Protein AF-A0A0C1MSG8-F1 (afdb_monomer_lite)

Structure (mmCIF, N/CA/C/O backbone):
data_AF-A0A0C1MSG8-F1
#
_entry.id   AF-A0A0C1MSG8-F1
#
loop_
_atom_site.group_PDB
_atom_site.id
_atom_site.type_symbol
_atom_site.label_atom_id
_atom_site.label_alt_id
_atom_site.label_comp_id
_atom_site.label_asym_id
_atom_site.label_entity_id
_atom_site.label_seq_id
_atom_site.pdbx_PDB_ins_code
_atom_site.Cartn_x
_atom_site.Cartn_y
_atom_site.Cartn_z
_atom_site.occupancy
_atom_site.B_iso_or_equiv
_atom_site.auth_seq_id
_atom_site.auth_comp_id
_atom_site.auth_asym_id
_atom_site.auth_atom_id
_atom_site.pdbx_PDB_model_num
ATOM 1 N N . MET A 1 1 ? 8.989 -12.302 -12.954 1.00 56.44 1 MET A N 1
ATOM 2 C CA . MET A 1 1 ? 9.583 -10.955 -13.058 1.00 56.44 1 MET A CA 1
ATOM 3 C C . MET A 1 1 ? 9.635 -10.649 -14.539 1.00 56.44 1 MET A C 1
ATOM 5 O O . MET A 1 1 ? 10.290 -11.391 -15.256 1.00 56.44 1 MET A O 1
ATOM 9 N N . GLU A 1 2 ? 8.825 -9.703 -15.002 1.00 68.44 2 GLU A N 1
ATOM 10 C CA . GLU A 1 2 ? 8.738 -9.360 -16.426 1.00 68.44 2 GLU A CA 1
ATOM 11 C C . GLU A 1 2 ? 9.909 -8.439 -16.793 1.00 68.44 2 GLU A C 1
ATOM 13 O O . GLU A 1 2 ? 10.135 -7.432 -16.111 1.00 68.44 2 GLU A O 1
ATOM 18 N N . ASP A 1 3 ? 10.670 -8.816 -17.821 1.00 66.56 3 ASP A N 1
ATOM 19 C CA . ASP A 1 3 ? 11.781 -8.024 -18.348 1.00 66.56 3 ASP A CA 1
ATOM 20 C C . ASP A 1 3 ? 11.254 -7.027 -19.381 1.00 66.56 3 ASP A C 1
ATOM 22 O O . ASP A 1 3 ? 10.904 -7.388 -20.502 1.00 66.56 3 ASP A O 1
ATOM 26 N N . LEU A 1 4 ? 11.219 -5.755 -18.991 1.00 69.62 4 LEU A N 1
ATOM 27 C CA . LEU A 1 4 ? 10.738 -4.666 -19.842 1.00 69.62 4 LEU A CA 1
ATOM 28 C C . LEU A 1 4 ? 11.751 -4.245 -20.905 1.00 69.62 4 LEU A C 1
ATOM 30 O O . LEU A 1 4 ? 11.437 -3.433 -21.772 1.00 69.62 4 LEU A O 1
ATOM 34 N N . THR A 1 5 ? 12.973 -4.770 -20.835 1.00 70.94 5 THR A N 1
ATOM 35 C CA . THR A 1 5 ? 14.042 -4.428 -21.767 1.00 70.94 5 THR A CA 1
ATOM 36 C C . THR A 1 5 ? 14.120 -5.390 -22.944 1.00 70.94 5 THR A C 1
ATOM 38 O O . THR A 1 5 ? 15.002 -5.206 -23.778 1.00 70.94 5 THR A O 1
ATOM 41 N N . ALA A 1 6 ? 13.245 -6.403 -23.035 1.00 72.88 6 ALA A N 1
ATOM 42 C CA . ALA A 1 6 ? 13.287 -7.489 -24.024 1.00 72.88 6 ALA 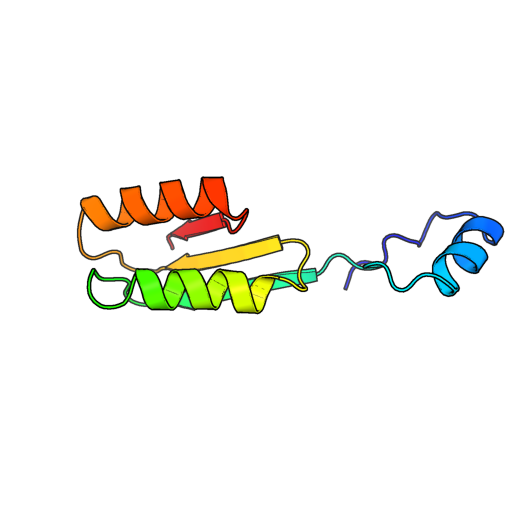A CA 1
ATOM 43 C C . ALA A 1 6 ? 13.374 -7.007 -25.490 1.00 72.88 6 ALA A C 1
ATOM 45 O O . ALA A 1 6 ? 14.162 -7.559 -26.261 1.00 72.88 6 ALA A O 1
ATOM 46 N N . ASP A 1 7 ? 12.688 -5.913 -25.818 1.00 81.69 7 ASP A N 1
ATOM 47 C CA . ASP A 1 7 ? 12.606 -5.369 -27.183 1.00 81.69 7 ASP A CA 1
ATOM 48 C C . ASP A 1 7 ? 13.538 -4.171 -27.432 1.00 81.69 7 ASP A C 1
ATOM 50 O O . ASP A 1 7 ? 13.466 -3.509 -28.466 1.00 81.69 7 ASP A O 1
ATOM 54 N N . TRP A 1 8 ? 14.404 -3.836 -26.472 1.00 80.94 8 TRP A N 1
ATOM 55 C CA . TRP A 1 8 ? 15.227 -2.630 -26.561 1.00 80.94 8 TRP A CA 1
ATOM 56 C C . TRP A 1 8 ? 16.486 -2.846 -27.398 1.00 80.94 8 TRP A C 1
ATOM 58 O O . TRP A 1 8 ? 17.164 -3.871 -27.288 1.00 80.94 8 TRP A O 1
ATOM 68 N N . ASP A 1 9 ? 16.854 -1.812 -28.158 1.00 82.94 9 ASP A N 1
ATOM 69 C CA . ASP A 1 9 ? 18.119 -1.763 -28.887 1.00 82.94 9 ASP A CA 1
ATOM 70 C C . ASP A 1 9 ? 19.319 -1.934 -27.937 1.00 82.94 9 ASP A C 1
ATOM 72 O O . ASP A 1 9 ? 19.357 -1.410 -26.814 1.00 82.94 9 ASP A O 1
ATOM 76 N N . GLN A 1 10 ? 20.332 -2.665 -28.402 1.00 79.56 10 GLN A N 1
ATOM 77 C CA . GLN A 1 10 ? 21.513 -3.026 -27.622 1.00 79.56 10 GLN A CA 1
ATOM 78 C C . GLN A 1 10 ? 22.254 -1.798 -27.058 1.00 79.56 10 GLN A C 1
ATOM 80 O O . GLN A 1 10 ? 22.808 -1.864 -25.957 1.00 79.56 10 GLN A O 1
ATOM 85 N N . LYS A 1 11 ? 22.244 -0.658 -27.764 1.00 78.06 11 LYS A N 1
ATOM 86 C CA . LYS A 1 11 ? 22.870 0.590 -27.292 1.00 78.06 11 LYS A CA 1
ATOM 87 C C . LYS A 1 11 ? 22.111 1.197 -26.113 1.00 78.06 11 LYS A C 1
ATOM 89 O O . LYS A 1 11 ? 22.732 1.621 -25.139 1.00 78.06 11 LYS A O 1
ATOM 94 N N . VAL A 1 12 ? 20.779 1.165 -26.156 1.00 76.94 12 VAL A N 1
ATOM 95 C CA . VAL A 1 12 ? 19.909 1.662 -25.078 1.00 76.94 12 VAL A CA 1
ATOM 96 C C . VAL A 1 12 ? 20.040 0.776 -23.838 1.00 76.94 12 VAL A C 1
ATOM 98 O O . VAL A 1 12 ? 20.207 1.286 -22.729 1.00 76.94 12 VAL A O 1
ATOM 101 N N . ARG A 1 13 ? 20.085 -0.552 -24.020 1.00 73.62 13 ARG A N 1
ATOM 102 C CA . ARG A 1 13 ? 20.360 -1.509 -22.934 1.00 73.62 13 ARG A CA 1
ATOM 103 C C . ARG A 1 13 ? 21.704 -1.254 -22.255 1.00 73.62 13 ARG A C 1
ATOM 105 O O . ARG A 1 13 ? 21.785 -1.329 -21.031 1.00 73.62 13 ARG A O 1
ATOM 112 N N . ASN A 1 14 ? 22.747 -0.935 -23.020 1.00 74.19 14 ASN A N 1
ATOM 113 C CA . ASN A 1 14 ? 24.073 -0.644 -22.473 1.00 74.19 14 ASN A CA 1
ATOM 114 C C . ASN A 1 14 ? 24.119 0.683 -21.697 1.00 74.19 14 ASN A C 1
ATOM 116 O O . ASN A 1 14 ? 24.728 0.725 -20.629 1.00 74.19 14 ASN A O 1
ATOM 120 N N . CYS A 1 15 ? 23.423 1.728 -22.158 1.00 73.12 15 CYS A N 1
ATOM 121 C CA . CYS A 1 15 ? 23.267 2.974 -21.396 1.00 73.12 15 CYS A CA 1
ATOM 122 C C . CYS A 1 15 ? 22.481 2.757 -20.094 1.00 73.12 15 CYS A C 1
ATOM 124 O O . CYS A 1 15 ? 22.922 3.170 -19.026 1.00 73.12 15 CYS A O 1
ATOM 126 N N . VAL A 1 16 ? 21.353 2.047 -20.149 1.00 70.00 16 VAL A N 1
ATOM 127 C CA . VAL A 1 16 ? 20.514 1.784 -18.969 1.00 70.00 16 VAL A CA 1
ATOM 128 C C . VAL A 1 16 ? 21.149 0.754 -18.027 1.00 70.00 16 VAL A C 1
ATOM 130 O O . VAL A 1 16 ? 20.858 0.735 -16.837 1.00 70.00 16 VAL A O 1
ATOM 133 N N . ARG A 1 17 ? 22.097 -0.078 -18.478 1.00 64.69 17 ARG A N 1
ATOM 134 C CA . ARG A 1 17 ? 22.939 -0.892 -17.578 1.00 64.69 17 ARG A CA 1
ATOM 135 C C . ARG A 1 17 ? 23.741 -0.054 -16.581 1.00 64.69 17 ARG A C 1
ATOM 137 O O . ARG A 1 17 ? 23.924 -0.525 -15.466 1.00 64.69 17 ARG A O 1
ATOM 144 N N . GLN A 1 18 ? 24.134 1.163 -16.950 1.00 65.25 18 GLN A N 1
ATOM 145 C CA . GLN A 1 18 ? 24.870 2.099 -16.092 1.00 65.25 18 GLN A CA 1
ATOM 146 C C . GLN A 1 18 ? 23.950 2.911 -15.154 1.00 65.25 18 GLN A C 1
ATOM 148 O O . GLN A 1 18 ? 24.443 3.562 -14.239 1.00 65.25 18 GLN A O 1
ATOM 153 N N . TYR A 1 19 ? 22.626 2.865 -15.354 1.00 58.75 19 TYR A N 1
ATOM 154 C CA . TYR A 1 19 ? 21.632 3.597 -14.564 1.00 58.75 19 TYR A CA 1
ATOM 155 C C . TYR A 1 19 ? 20.756 2.606 -13.773 1.00 58.75 19 TYR A C 1
ATOM 157 O O . TYR A 1 19 ? 20.125 1.715 -14.346 1.00 58.75 19 TYR A O 1
ATOM 165 N N . SER A 1 20 ? 20.731 2.715 -12.444 1.00 57.50 20 SER A N 1
ATOM 166 C CA . SER A 1 20 ? 20.044 1.772 -11.536 1.00 57.50 20 SER A CA 1
ATOM 167 C C . SER A 1 20 ? 18.519 1.939 -11.491 1.00 57.50 20 SER A C 1
ATOM 169 O O . SER A 1 20 ? 17.913 1.774 -10.433 1.00 57.50 20 SER A O 1
ATOM 171 N N . ASP A 1 21 ? 17.883 2.283 -12.610 1.00 58.81 21 ASP A N 1
ATOM 172 C CA . ASP A 1 21 ? 16.428 2.419 -12.641 1.00 58.81 21 ASP A CA 1
ATOM 173 C C . ASP A 1 21 ? 15.719 1.057 -12.649 1.00 58.81 21 ASP A C 1
ATOM 175 O O . ASP A 1 21 ? 16.313 0.024 -12.981 1.00 58.81 21 ASP A O 1
ATOM 179 N N . LYS A 1 22 ? 14.438 1.032 -12.265 1.00 59.69 22 LYS A N 1
ATOM 180 C CA . LYS A 1 22 ? 13.654 -0.205 -12.093 1.00 59.69 22 LYS A CA 1
ATOM 181 C C . LYS A 1 22 ? 13.392 -0.898 -13.447 1.00 59.69 22 LYS A C 1
ATOM 183 O O . LYS A 1 22 ? 12.414 -0.615 -14.125 1.00 59.69 22 LYS A O 1
ATOM 188 N N . LYS A 1 23 ? 14.236 -1.866 -13.827 1.00 63.72 23 LYS A N 1
ATOM 189 C CA . LYS A 1 23 ? 14.179 -2.603 -15.121 1.00 63.72 23 LYS A CA 1
ATOM 190 C C . LYS A 1 23 ? 13.084 -3.668 -15.230 1.00 63.72 23 LYS A C 1
ATOM 192 O O . LYS A 1 23 ? 12.994 -4.360 -16.237 1.00 63.72 23 LYS A O 1
ATOM 197 N N . THR A 1 24 ? 12.290 -3.855 -14.182 1.00 65.00 24 THR A N 1
ATOM 198 C CA . THR A 1 24 ? 11.355 -4.980 -14.083 1.00 65.00 24 THR A CA 1
ATOM 199 C C . THR A 1 24 ? 10.058 -4.545 -13.434 1.00 65.00 24 THR A C 1
ATOM 201 O O . THR A 1 24 ? 10.061 -3.758 -12.484 1.00 65.00 24 THR A O 1
ATOM 204 N N . ASN A 1 25 ? 8.946 -5.072 -13.945 1.00 70.31 25 ASN A N 1
ATOM 205 C CA . ASN A 1 25 ? 7.646 -4.887 -13.322 1.00 70.31 25 ASN A CA 1
ATOM 206 C C . ASN A 1 25 ? 7.542 -5.733 -12.055 1.00 70.31 25 ASN A C 1
ATOM 208 O O . ASN A 1 25 ? 7.390 -6.955 -12.108 1.00 70.31 25 ASN A O 1
ATOM 212 N N . CYS A 1 26 ? 7.623 -5.057 -10.910 1.00 74.69 26 CYS A N 1
ATOM 213 C CA . CYS A 1 26 ? 7.495 -5.664 -9.592 1.00 74.69 26 CYS A CA 1
ATOM 214 C C . CYS A 1 26 ? 6.232 -5.158 -8.893 1.00 74.69 26 CYS A C 1
ATOM 216 O O . CYS A 1 26 ? 6.014 -3.950 -8.770 1.00 74.69 26 CYS A O 1
ATOM 218 N N . GLY A 1 27 ? 5.409 -6.094 -8.425 1.00 81.44 27 GLY A N 1
ATOM 219 C CA . GLY A 1 27 ? 4.246 -5.819 -7.590 1.00 81.44 27 GLY A CA 1
ATOM 220 C C . GLY A 1 27 ? 4.524 -6.141 -6.123 1.00 81.44 27 GLY A C 1
ATOM 221 O O . GLY A 1 27 ? 5.257 -7.077 -5.813 1.00 81.44 27 GLY A O 1
ATOM 222 N N . TYR A 1 28 ? 3.904 -5.386 -5.223 1.00 88.56 28 TYR A N 1
ATOM 223 C CA . TYR A 1 28 ? 3.858 -5.657 -3.792 1.00 88.56 28 TYR A CA 1
ATOM 224 C C . TYR A 1 28 ? 2.403 -5.803 -3.348 1.00 88.56 28 TYR A C 1
ATOM 226 O O . TYR A 1 28 ? 1.578 -4.936 -3.636 1.00 88.56 28 TYR A O 1
ATOM 234 N N . LEU A 1 29 ? 2.093 -6.877 -2.619 1.00 89.25 29 LEU A N 1
ATOM 235 C CA . LEU A 1 29 ? 0.773 -7.109 -2.034 1.00 89.25 29 LEU A CA 1
ATOM 236 C C . LEU A 1 29 ? 0.889 -7.238 -0.514 1.00 89.25 29 LEU A C 1
ATOM 238 O O . LEU A 1 29 ? 1.673 -8.035 0.004 1.00 89.25 29 LEU A O 1
ATOM 242 N N . LYS A 1 30 ? 0.082 -6.461 0.207 1.00 90.12 30 LYS A N 1
ATOM 243 C CA . LYS A 1 30 ? -0.067 -6.530 1.662 1.00 90.12 30 LYS A CA 1
ATOM 244 C C . LYS A 1 30 ? -1.435 -7.112 1.989 1.00 90.12 30 LYS A C 1
ATOM 246 O O . LYS A 1 30 ? -2.435 -6.445 1.766 1.00 90.12 30 LYS A O 1
ATOM 251 N N . PHE A 1 31 ? -1.475 -8.308 2.566 1.00 92.25 31 PHE A N 1
ATOM 252 C CA . PHE A 1 31 ? -2.726 -8.947 2.976 1.00 92.25 31 PHE A CA 1
ATOM 253 C C . PHE A 1 31 ? -3.055 -8.647 4.441 1.00 92.25 31 PHE A C 1
ATOM 255 O O . PHE A 1 31 ? -2.187 -8.735 5.321 1.00 92.25 31 PHE A O 1
ATOM 262 N N . LYS A 1 32 ? -4.316 -8.302 4.711 1.00 91.81 32 LYS A N 1
ATOM 263 C CA . LYS A 1 32 ? -4.875 -8.146 6.055 1.00 91.81 32 LYS A CA 1
ATOM 264 C C . LYS A 1 32 ? -6.256 -8.782 6.146 1.00 91.81 32 LYS A C 1
ATOM 266 O O . LYS A 1 32 ? -7.091 -8.574 5.283 1.00 91.81 32 LYS A O 1
ATOM 271 N N . LEU A 1 33 ? -6.492 -9.539 7.216 1.00 91.25 33 LEU A N 1
ATOM 272 C CA . LEU A 1 33 ? -7.806 -10.128 7.472 1.00 91.25 33 LEU A CA 1
ATOM 273 C C . LEU A 1 33 ? -8.809 -9.037 7.867 1.00 91.25 33 LEU A C 1
ATOM 275 O O . LEU A 1 33 ? -9.786 -8.830 7.167 1.00 91.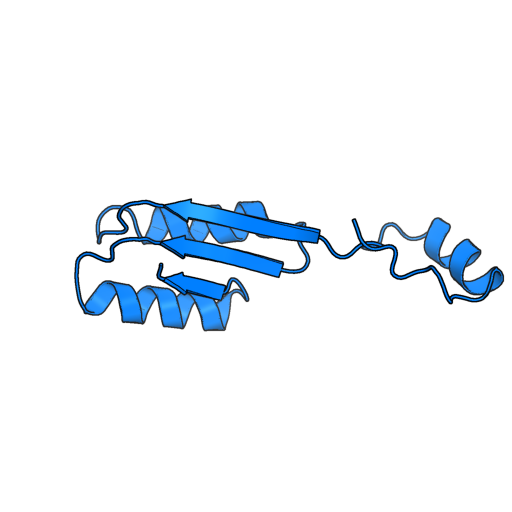25 33 LEU A O 1
ATOM 279 N N . LEU A 1 34 ? -8.495 -8.276 8.920 1.00 90.81 34 LEU A N 1
ATOM 280 C CA . LEU A 1 34 ? -9.349 -7.214 9.448 1.00 90.81 34 LEU A CA 1
ATOM 281 C C . LEU A 1 34 ? -8.602 -5.876 9.492 1.00 90.81 34 LEU A C 1
ATOM 283 O O . LEU A 1 34 ? -7.515 -5.775 10.082 1.00 90.81 34 LEU A O 1
ATOM 287 N N . ILE A 1 35 ? -9.200 -4.838 8.909 1.00 91.44 35 ILE A N 1
ATOM 288 C CA . ILE A 1 35 ? -8.765 -3.448 9.080 1.00 91.44 35 ILE A CA 1
ATOM 289 C C . ILE A 1 35 ? -9.818 -2.695 9.887 1.00 91.44 35 ILE A C 1
ATOM 291 O O . ILE A 1 35 ? -10.985 -2.630 9.508 1.00 91.44 35 ILE A O 1
ATOM 295 N N . ASN A 1 36 ? -9.377 -2.097 10.990 1.00 91.44 36 ASN A N 1
ATOM 296 C CA . ASN A 1 36 ? -10.215 -1.344 11.913 1.00 91.44 36 ASN A CA 1
ATOM 297 C C . ASN A 1 36 ? -9.568 -0.004 12.276 1.00 91.44 36 ASN A C 1
ATOM 299 O O . ASN A 1 36 ? -8.426 0.289 11.905 1.00 91.44 36 ASN A O 1
ATOM 303 N N . ARG A 1 37 ? -10.296 0.835 13.018 1.00 88.75 37 ARG A N 1
ATOM 304 C CA . ARG A 1 37 ? -9.864 2.207 13.330 1.00 88.75 37 ARG A CA 1
ATOM 305 C C . ARG A 1 37 ? -8.545 2.247 14.108 1.00 88.75 37 ARG A C 1
ATOM 307 O O . ARG A 1 37 ? -7.769 3.188 13.963 1.00 88.75 37 ARG A O 1
ATOM 314 N N . SER A 1 38 ? -8.265 1.203 14.883 1.00 89.94 38 SER A N 1
ATOM 315 C CA . SER A 1 38 ? -7.046 1.066 15.681 1.00 89.94 38 SER A CA 1
ATOM 316 C C . SER A 1 38 ? -5.811 0.739 14.837 1.00 89.94 38 SER A C 1
ATOM 318 O O . SER A 1 38 ? -4.689 1.040 15.246 1.00 89.94 38 SER A O 1
ATOM 320 N N . ASN A 1 39 ? -5.985 0.116 13.665 1.00 91.12 39 ASN A N 1
ATOM 321 C CA . ASN A 1 39 ? -4.874 -0.368 12.844 1.00 91.12 39 ASN A CA 1
ATOM 322 C C . ASN A 1 39 ? -4.752 0.304 11.465 1.00 91.12 39 ASN A C 1
ATOM 324 O O . ASN A 1 39 ? -3.662 0.246 10.890 1.00 91.12 39 ASN A O 1
ATOM 328 N N . VAL A 1 40 ? -5.797 0.985 10.974 1.00 91.00 40 VAL A N 1
ATOM 329 C CA . VAL A 1 40 ? -5.871 1.541 9.611 1.00 91.00 40 VAL A CA 1
ATOM 330 C C . VAL A 1 40 ? -4.639 2.366 9.255 1.00 91.00 40 VAL A C 1
ATOM 332 O O . VAL A 1 40 ? -3.958 2.064 8.280 1.00 91.00 40 VAL A O 1
ATOM 335 N N . ARG A 1 41 ? -4.251 3.323 10.105 1.00 89.94 41 ARG A N 1
ATOM 336 C CA . ARG A 1 41 ? -3.089 4.187 9.849 1.00 89.94 41 ARG A CA 1
ATOM 337 C C . ARG A 1 41 ? -1.792 3.394 9.775 1.00 89.94 41 ARG A C 1
ATOM 339 O O . ARG A 1 41 ? -1.019 3.562 8.838 1.00 89.94 41 ARG A O 1
ATOM 346 N N . ARG A 1 42 ? -1.565 2.492 10.736 1.00 91.81 42 ARG A N 1
ATOM 347 C CA . ARG A 1 42 ? -0.363 1.647 10.769 1.00 91.81 42 ARG A CA 1
ATOM 348 C C . ARG A 1 42 ? -0.264 0.800 9.501 1.00 91.81 42 ARG A C 1
ATOM 350 O O . ARG A 1 42 ? 0.805 0.721 8.906 1.00 91.81 42 ARG A O 1
ATOM 357 N N . VAL A 1 43 ? -1.363 0.161 9.101 1.00 91.31 43 VAL A N 1
ATOM 358 C CA . VAL A 1 43 ? -1.408 -0.699 7.912 1.00 91.31 43 VAL A CA 1
ATOM 359 C C . VAL A 1 43 ? -1.148 0.112 6.648 1.00 91.31 43 VAL A C 1
ATOM 361 O O . VAL A 1 43 ? -0.333 -0.314 5.833 1.00 91.31 43 VAL A O 1
ATOM 364 N N . SER A 1 44 ? -1.764 1.286 6.524 1.00 88.38 44 SER A N 1
ATOM 365 C CA . SER A 1 44 ? -1.557 2.208 5.410 1.00 88.38 44 SER A CA 1
ATOM 366 C C . SER A 1 44 ? -0.090 2.629 5.285 1.00 88.38 44 SER A C 1
ATOM 368 O O . SER A 1 44 ? 0.533 2.387 4.251 1.00 88.38 44 SER A O 1
ATOM 370 N N . PHE A 1 45 ? 0.520 3.154 6.354 1.00 90.38 45 PHE A N 1
ATOM 371 C CA . PHE A 1 45 ? 1.933 3.555 6.326 1.00 90.38 45 PHE A CA 1
ATOM 372 C C . PHE A 1 45 ? 2.873 2.384 6.048 1.00 90.38 45 PHE A C 1
ATOM 374 O O . PHE A 1 45 ? 3.830 2.526 5.288 1.00 90.38 45 PHE A O 1
ATOM 381 N N . GLN A 1 46 ? 2.580 1.205 6.601 1.00 91.12 46 GLN A N 1
ATOM 382 C CA . GLN A 1 46 ? 3.365 0.014 6.309 1.00 91.12 46 GLN A CA 1
ATOM 383 C C . GLN A 1 46 ? 3.239 -0.404 4.842 1.00 91.12 46 GLN A C 1
ATOM 385 O O . GLN A 1 46 ? 4.226 -0.839 4.257 1.00 91.12 46 GLN A O 1
ATOM 390 N N . ALA A 1 47 ? 2.042 -0.309 4.258 1.00 90.56 47 ALA A N 1
ATOM 391 C CA . ALA A 1 47 ? 1.816 -0.658 2.863 1.00 90.56 47 ALA A CA 1
ATOM 392 C C . ALA A 1 47 ? 2.620 0.263 1.939 1.00 90.56 47 ALA A C 1
ATOM 394 O O . ALA A 1 47 ? 3.340 -0.251 1.096 1.00 90.56 47 ALA A O 1
ATOM 395 N N . VAL A 1 48 ? 2.582 1.583 2.158 1.00 89.31 48 VAL A N 1
ATOM 396 C CA . VAL A 1 48 ? 3.350 2.556 1.357 1.00 89.31 48 VAL A CA 1
ATOM 397 C C . VAL A 1 48 ? 4.851 2.404 1.537 1.00 89.31 48 VAL A C 1
ATOM 399 O O . VAL A 1 48 ? 5.581 2.329 0.553 1.00 89.31 48 VAL A O 1
ATOM 402 N N . SER A 1 49 ? 5.323 2.317 2.781 1.00 89.62 49 SER A N 1
ATOM 403 C CA . SER A 1 49 ? 6.754 2.172 3.049 1.00 89.62 49 SER A CA 1
ATOM 404 C C . SER A 1 49 ? 7.304 0.894 2.413 1.00 89.62 49 SER A C 1
ATOM 406 O O . SER A 1 49 ? 8.342 0.921 1.753 1.00 89.62 49 SER A O 1
ATOM 408 N N . ASN A 1 50 ? 6.563 -0.211 2.517 1.00 88.25 50 ASN A N 1
ATOM 409 C CA . ASN A 1 50 ? 6.999 -1.485 1.961 1.00 88.25 50 ASN A CA 1
ATOM 410 C C . ASN A 1 50 ? 6.801 -1.601 0.449 1.00 88.25 50 ASN A C 1
ATOM 412 O O . ASN A 1 50 ? 7.414 -2.483 -0.143 1.00 88.25 50 ASN A O 1
ATOM 416 N N . SER A 1 51 ? 5.958 -0.774 -0.172 1.00 87.81 51 SER A N 1
ATOM 417 C CA . SER A 1 51 ? 5.738 -0.784 -1.622 1.00 87.81 51 SER A CA 1
ATOM 418 C C . SER A 1 51 ? 6.543 0.278 -2.366 1.00 87.81 51 SER A C 1
ATOM 420 O O . SER A 1 51 ? 6.445 0.343 -3.585 1.00 87.81 51 SER A O 1
ATOM 422 N N . PHE A 1 52 ? 7.349 1.094 -1.680 1.00 83.38 52 PHE A N 1
ATOM 423 C CA . PHE A 1 52 ? 8.091 2.202 -2.297 1.00 83.38 52 PHE A CA 1
ATOM 424 C C . PHE A 1 52 ? 9.077 1.744 -3.393 1.00 83.38 52 PHE A C 1
ATOM 426 O O . PHE A 1 52 ? 9.300 2.417 -4.402 1.00 83.38 52 PHE A O 1
ATOM 433 N N . TRP A 1 53 ? 9.641 0.546 -3.240 1.00 81.00 53 TRP A N 1
ATOM 434 C CA . TRP A 1 53 ? 10.517 -0.066 -4.241 1.00 81.00 53 TRP A CA 1
ATOM 435 C C . TRP A 1 53 ? 9.747 -0.760 -5.377 1.00 81.00 53 TRP A C 1
ATOM 437 O O . TRP A 1 53 ? 10.328 -1.002 -6.431 1.00 81.00 53 TRP A O 1
ATOM 447 N N . ALA A 1 54 ? 8.452 -1.043 -5.219 1.00 83.50 54 ALA A N 1
ATOM 448 C CA . ALA A 1 54 ? 7.641 -1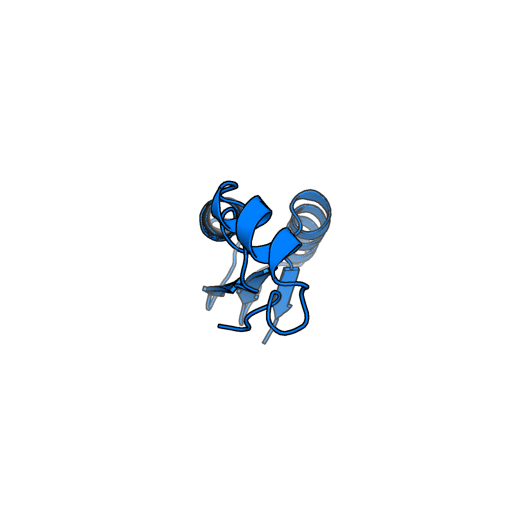.703 -6.239 1.00 83.50 54 ALA A CA 1
ATOM 449 C C . ALA A 1 54 ? 7.112 -0.696 -7.276 1.00 83.50 54 ALA A C 1
ATOM 451 O O . ALA A 1 54 ? 7.118 0.513 -7.041 1.00 83.50 54 ALA A O 1
ATOM 452 N N . ASN A 1 55 ? 6.675 -1.194 -8.433 1.00 80.38 55 ASN A N 1
ATOM 453 C CA . ASN A 1 55 ? 5.957 -0.392 -9.431 1.00 80.38 55 ASN A CA 1
ATOM 454 C C . ASN A 1 55 ? 4.468 -0.310 -9.089 1.00 80.38 55 ASN A C 1
ATOM 456 O O . ASN A 1 55 ? 3.819 0.694 -9.361 1.00 80.38 55 ASN A O 1
ATOM 460 N N . TYR A 1 56 ? 3.937 -1.359 -8.453 1.00 82.38 56 TYR A N 1
ATOM 461 C CA . TYR A 1 56 ? 2.543 -1.430 -8.034 1.00 82.38 56 TYR A CA 1
ATOM 462 C C . TYR A 1 56 ? 2.443 -1.898 -6.586 1.00 82.38 56 TYR A C 1
ATOM 464 O O . TYR A 1 56 ? 2.976 -2.950 -6.236 1.00 82.38 56 TYR A O 1
ATOM 472 N N . GLY A 1 57 ? 1.738 -1.135 -5.752 1.00 87.38 57 GLY A N 1
ATOM 473 C CA . GLY A 1 57 ? 1.410 -1.509 -4.380 1.00 87.38 57 GLY A CA 1
ATOM 474 C C . GLY A 1 57 ? -0.081 -1.788 -4.232 1.00 87.38 57 GLY A C 1
ATOM 475 O O . GLY A 1 57 ? -0.904 -0.956 -4.611 1.00 87.38 57 GLY A O 1
ATOM 476 N N . TYR A 1 58 ? -0.426 -2.930 -3.643 1.00 89.50 58 TYR A N 1
ATOM 477 C CA . TYR A 1 58 ? -1.799 -3.306 -3.325 1.00 89.50 58 TYR A CA 1
ATOM 478 C C . TYR A 1 58 ? -1.945 -3.596 -1.834 1.00 89.50 58 TYR A C 1
ATOM 480 O O . TYR A 1 58 ? -1.178 -4.367 -1.253 1.00 89.50 58 TYR A O 1
ATOM 488 N N . LEU A 1 59 ? -2.960 -2.997 -1.220 1.00 91.44 59 LEU A N 1
ATOM 489 C CA . LEU A 1 59 ? -3.439 -3.354 0.106 1.00 91.44 59 LEU A CA 1
ATOM 490 C C . LEU A 1 59 ? -4.703 -4.194 -0.063 1.00 91.44 59 LEU A C 1
ATOM 492 O O . LEU A 1 59 ? -5.712 -3.695 -0.548 1.00 91.44 59 LEU A O 1
ATOM 496 N N . VAL A 1 60 ? -4.627 -5.461 0.326 1.00 91.69 60 VAL A N 1
ATOM 497 C CA . VAL A 1 60 ? -5.715 -6.431 0.213 1.00 91.69 60 VAL A CA 1
ATOM 498 C C . VAL A 1 60 ? -6.317 -6.660 1.595 1.00 91.69 60 VAL A C 1
ATOM 500 O O . VAL A 1 60 ? -5.587 -7.024 2.522 1.00 91.69 60 VAL A O 1
ATOM 503 N N . ALA A 1 61 ? -7.624 -6.450 1.735 1.00 91.69 61 ALA A N 1
ATOM 504 C CA . ALA A 1 61 ? -8.355 -6.664 2.980 1.00 91.69 61 ALA A 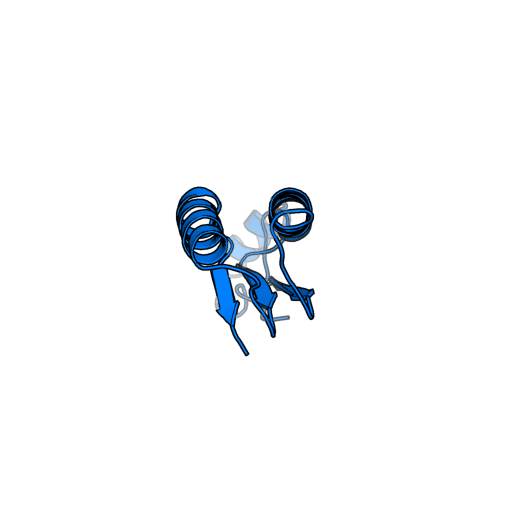CA 1
ATOM 505 C C . ALA A 1 61 ? -9.567 -7.582 2.773 1.00 91.69 61 ALA A C 1
ATOM 507 O O . ALA A 1 61 ? -10.247 -7.447 1.762 1.00 91.69 61 ALA A O 1
ATOM 508 N N . ALA A 1 62 ? -9.834 -8.490 3.716 1.00 90.75 62 ALA A N 1
ATOM 509 C CA . ALA A 1 62 ? -11.057 -9.304 3.700 1.00 90.75 62 ALA A CA 1
ATOM 510 C C . ALA A 1 62 ? -12.221 -8.567 4.386 1.00 90.75 62 ALA A C 1
ATOM 512 O O . ALA A 1 62 ? -13.329 -8.505 3.871 1.00 90.75 62 ALA A O 1
ATOM 513 N N . GLU A 1 63 ? -11.955 -7.925 5.524 1.00 88.19 63 GLU A N 1
ATOM 514 C CA . GLU A 1 63 ? -12.978 -7.235 6.308 1.00 88.19 63 GLU A CA 1
ATOM 515 C C . GLU A 1 63 ? -12.551 -5.808 6.670 1.00 88.19 63 GLU A C 1
ATOM 517 O O . GLU A 1 63 ? -11.412 -5.545 7.080 1.00 88.19 63 GLU A O 1
ATOM 522 N N . LEU A 1 64 ? -13.499 -4.874 6.535 1.00 89.94 64 LEU A N 1
ATOM 523 C CA . LEU A 1 64 ? -13.371 -3.489 6.985 1.00 89.94 64 LEU A CA 1
ATOM 524 C C . LEU A 1 64 ? -14.391 -3.211 8.085 1.00 89.94 64 LEU A C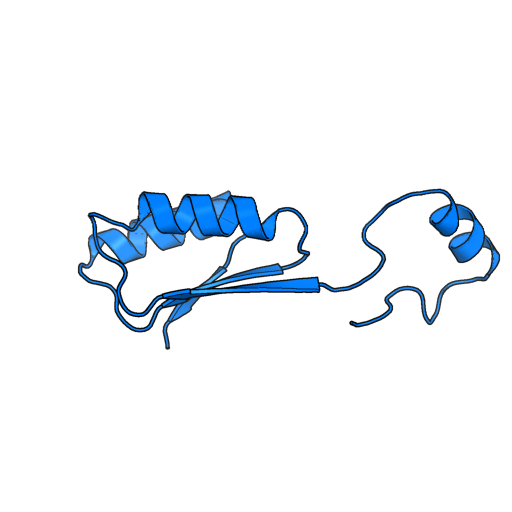 1
ATOM 526 O O . LEU A 1 64 ? -15.599 -3.277 7.859 1.00 89.94 64 LEU A O 1
ATOM 530 N N . GLU A 1 65 ? -13.906 -2.829 9.258 1.00 88.31 65 GLU A N 1
ATOM 531 C CA . GLU A 1 65 ? -14.753 -2.544 10.411 1.00 88.31 65 GLU A CA 1
ATOM 532 C C . GLU A 1 65 ? -15.102 -1.051 10.484 1.00 88.31 65 GLU A C 1
ATOM 534 O O . GLU A 1 65 ? -14.442 -0.269 11.166 1.00 88.31 65 GLU A O 1
ATOM 539 N N . GLY A 1 66 ? -16.148 -0.641 9.763 1.00 81.19 66 GLY A N 1
ATOM 540 C CA . GLY A 1 66 ? -16.716 0.710 9.843 1.00 81.19 66 GLY A CA 1
ATOM 541 C C . GLY A 1 66 ? -16.714 1.480 8.520 1.00 81.19 66 GLY A C 1
ATOM 542 O O . GLY A 1 66 ? -15.779 1.406 7.719 1.00 81.19 66 GLY A O 1
ATOM 543 N N . SER A 1 67 ? -17.774 2.263 8.303 1.00 76.06 67 SER A N 1
ATOM 544 C CA . SER A 1 67 ? -18.001 3.043 7.075 1.00 76.06 67 SER A CA 1
ATOM 545 C C . SER A 1 67 ? -16.916 4.086 6.811 1.00 76.06 67 SER A C 1
ATOM 547 O O . SER A 1 67 ? -16.534 4.319 5.662 1.00 76.06 67 SER A O 1
ATOM 549 N N . ASP A 1 68 ? -16.385 4.685 7.874 1.00 83.31 68 ASP A N 1
ATOM 550 C CA . ASP A 1 68 ? -15.463 5.820 7.779 1.00 83.31 68 ASP A CA 1
ATOM 551 C C . ASP A 1 68 ? -14.057 5.382 7.343 1.00 83.31 68 ASP A C 1
ATOM 553 O O . ASP A 1 68 ? -13.348 6.114 6.650 1.00 83.31 68 ASP A O 1
ATOM 557 N N . ILE A 1 69 ? -13.687 4.138 7.663 1.00 88.56 69 ILE A N 1
ATOM 558 C CA . ILE A 1 69 ? -12.386 3.543 7.332 1.00 88.56 69 ILE A CA 1
ATOM 559 C C . ILE A 1 69 ? -12.231 3.386 5.826 1.00 88.56 69 ILE A C 1
ATOM 561 O O . ILE A 1 69 ? -11.171 3.670 5.271 1.00 88.56 69 ILE A O 1
ATOM 565 N N . LYS A 1 70 ? -13.302 2.973 5.140 1.00 85.56 70 LYS A N 1
ATOM 566 C CA . LYS A 1 70 ? -13.286 2.827 3.684 1.00 85.56 70 LYS A CA 1
ATOM 567 C C . LYS A 1 70 ? -12.985 4.164 3.007 1.00 85.56 70 LYS A C 1
ATOM 569 O O . LYS A 1 70 ? -12.201 4.205 2.063 1.00 85.56 70 LYS A O 1
ATOM 574 N N . ARG A 1 71 ? -13.556 5.262 3.512 1.00 87.31 71 ARG A N 1
ATOM 575 C CA . ARG A 1 71 ? -13.294 6.609 2.990 1.00 87.31 71 ARG A CA 1
ATOM 576 C C . ARG A 1 71 ? -11.850 7.041 3.238 1.00 87.31 71 ARG A C 1
ATOM 578 O O . ARG A 1 71 ? -11.216 7.546 2.317 1.00 87.31 71 ARG A O 1
ATOM 585 N N . GLU A 1 72 ? -11.320 6.806 4.438 1.00 87.50 72 GLU A N 1
ATOM 586 C CA . GLU A 1 72 ? -9.917 7.102 4.766 1.00 87.50 72 GLU A CA 1
ATOM 587 C C . GLU A 1 72 ? -8.948 6.321 3.863 1.00 87.50 72 GLU A C 1
ATOM 589 O O . GLU A 1 72 ? -8.026 6.906 3.296 1.00 87.50 72 GLU A O 1
ATOM 594 N N . LEU A 1 73 ? -9.196 5.025 3.644 1.00 87.56 73 LEU A N 1
ATOM 595 C CA . LEU A 1 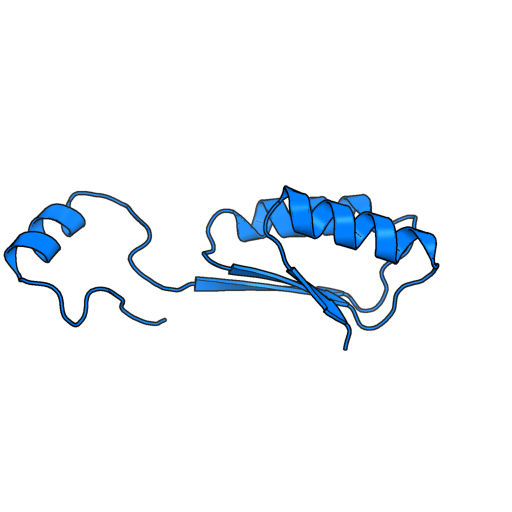73 ? -8.380 4.183 2.764 1.00 87.56 73 LEU A CA 1
ATOM 596 C C . LEU A 1 73 ? -8.455 4.604 1.291 1.00 87.56 73 LEU A C 1
ATOM 598 O O . LEU A 1 73 ? -7.449 4.532 0.589 1.00 87.56 73 LEU A O 1
ATOM 602 N N . LEU A 1 74 ? -9.616 5.060 0.814 1.00 86.44 74 LEU A N 1
ATOM 603 C CA . LEU A 1 74 ? -9.759 5.581 -0.549 1.00 86.44 74 LEU A CA 1
ATOM 604 C C . LEU A 1 74 ? -8.980 6.887 -0.740 1.00 86.44 74 LEU A C 1
ATOM 606 O O . LEU A 1 74 ? -8.276 7.032 -1.737 1.00 86.44 74 LEU A O 1
ATOM 610 N N . ILE A 1 75 ? -9.053 7.808 0.228 1.00 88.12 75 ILE A N 1
ATOM 611 C CA . ILE A 1 75 ? -8.260 9.048 0.209 1.00 88.12 75 ILE A CA 1
ATOM 612 C C . ILE A 1 75 ? -6.766 8.711 0.224 1.00 88.12 75 ILE A C 1
ATOM 614 O O . ILE A 1 75 ? -5.998 9.238 -0.578 1.00 88.12 75 ILE A O 1
ATOM 618 N N . PHE A 1 76 ? -6.357 7.784 1.089 1.00 85.56 76 PHE A N 1
ATOM 619 C CA . PHE A 1 76 ? -4.981 7.305 1.155 1.00 85.56 76 PHE A CA 1
ATOM 620 C C . PHE A 1 76 ? -4.507 6.706 -0.176 1.00 85.56 76 PHE A C 1
ATOM 622 O O . PHE A 1 76 ? -3.412 7.014 -0.647 1.00 85.56 76 PHE A O 1
ATOM 629 N N . SER A 1 77 ? -5.350 5.883 -0.803 1.00 84.75 77 SER A N 1
ATOM 630 C CA . SER A 1 77 ? -5.060 5.257 -2.090 1.00 84.75 77 SER A CA 1
ATOM 631 C C . SER A 1 77 ? -4.841 6.288 -3.197 1.00 84.75 77 SER A C 1
ATOM 633 O O . SER A 1 77 ? -3.882 6.176 -3.962 1.00 84.75 77 SER A O 1
ATOM 635 N N . ALA A 1 78 ? -5.677 7.330 -3.231 1.00 85.12 78 ALA A N 1
ATOM 636 C CA . ALA A 1 78 ? -5.563 8.423 -4.190 1.00 85.12 78 ALA A CA 1
ATOM 637 C C . ALA A 1 78 ? -4.281 9.254 -4.000 1.00 85.12 78 ALA A C 1
ATOM 639 O O . ALA A 1 78 ? -3.698 9.703 -4.982 1.00 85.12 78 ALA A O 1
ATOM 640 N N . LEU A 1 79 ? -3.827 9.442 -2.756 1.00 86.38 79 LEU A N 1
ATOM 641 C CA . LEU A 1 79 ? -2.645 10.253 -2.443 1.00 86.38 79 LEU A CA 1
ATOM 642 C C . LEU A 1 79 ? -1.313 9.530 -2.676 1.00 86.38 79 LEU A C 1
ATOM 644 O O . LEU A 1 79 ? -0.343 10.161 -3.088 1.00 86.38 79 LEU A O 1
ATOM 648 N N . HIS A 1 80 ? -1.242 8.229 -2.385 1.00 83.81 80 HIS A N 1
ATOM 649 C CA . HIS A 1 80 ? 0.035 7.505 -2.328 1.00 83.81 80 HIS A CA 1
ATOM 650 C C . HIS A 1 80 ? 0.222 6.444 -3.418 1.00 83.81 80 HIS A C 1
ATOM 652 O O . HIS A 1 80 ? 1.249 5.769 -3.440 1.00 83.81 80 HIS A O 1
ATOM 658 N N . GLY A 1 81 ? -0.754 6.259 -4.311 1.00 79.25 81 GLY A N 1
ATOM 659 C CA . GLY A 1 81 ? -0.648 5.319 -5.433 1.00 79.25 81 GLY A CA 1
ATOM 660 C C . GLY A 1 81 ? -0.753 3.836 -5.051 1.00 79.25 81 GLY A C 1
ATOM 661 O O . GLY A 1 81 ? -0.706 2.975 -5.929 1.00 79.25 81 GLY A O 1
ATOM 662 N N . THR A 1 82 ? -0.941 3.514 -3.767 1.00 84.56 82 THR A N 1
ATOM 663 C CA . THR A 1 82 ? -1.239 2.152 -3.302 1.00 84.56 82 THR A CA 1
ATOM 664 C C . THR A 1 82 ? -2.727 1.875 -3.461 1.00 84.56 82 THR A C 1
ATOM 666 O O . THR A 1 82 ? -3.553 2.559 -2.864 1.00 84.56 82 THR A O 1
ATOM 669 N N . ARG A 1 83 ? -3.099 0.862 -4.241 1.00 87.06 83 ARG A N 1
ATOM 670 C CA . ARG A 1 83 ? -4.503 0.519 -4.519 1.00 87.06 83 ARG A CA 1
ATOM 671 C C . ARG A 1 83 ? -5.091 -0.345 -3.404 1.00 87.06 83 ARG A C 1
ATOM 673 O O . ARG A 1 83 ? -4.427 -1.256 -2.915 1.00 87.06 83 ARG A O 1
ATOM 680 N N . LEU A 1 84 ? -6.339 -0.082 -3.021 1.00 87.44 84 LEU A N 1
ATOM 681 C CA . LEU A 1 84 ? -7.099 -0.945 -2.112 1.00 87.44 84 LEU A CA 1
ATOM 682 C C . LEU A 1 84 ? -7.831 -2.031 -2.913 1.00 87.44 84 LEU A C 1
ATOM 684 O O . LEU A 1 84 ? -8.505 -1.716 -3.892 1.00 87.44 84 LEU A O 1
ATOM 688 N N . TYR A 1 85 ? -7.738 -3.283 -2.472 1.00 88.06 85 TYR A N 1
ATOM 689 C CA . TYR A 1 85 ? -8.517 -4.406 -2.988 1.00 88.06 85 TYR A CA 1
ATOM 690 C C . TYR A 1 85 ? -9.260 -5.082 -1.833 1.00 88.06 85 TYR A C 1
ATOM 692 O O . TYR A 1 85 ? -8.655 -5.403 -0.810 1.00 88.06 85 TYR A O 1
ATOM 700 N N . LEU A 1 86 ? -10.569 -5.269 -1.982 1.00 84.50 86 LEU A N 1
ATOM 701 C CA . LEU A 1 86 ? -11.404 -5.974 -1.009 1.00 84.50 86 LEU A CA 1
ATOM 702 C C . LEU A 1 86 ? -11.758 -7.349 -1.575 1.00 84.50 86 LEU A C 1
ATOM 704 O O . LEU A 1 86 ? -12.141 -7.424 -2.743 1.00 84.50 86 LEU A O 1
ATOM 708 N N . VAL A 1 87 ? -11.567 -8.396 -0.770 1.00 79.12 87 VAL A N 1
ATOM 709 C CA . VAL A 1 87 ? -11.839 -9.804 -1.121 1.00 79.12 87 VAL A CA 1
ATOM 710 C C . VAL A 1 87 ? -13.121 -10.258 -0.455 1.00 79.12 87 VAL A C 1
ATOM 712 O O . VAL A 1 87 ? -13.263 -9.963 0.749 1.00 79.12 87 VAL A O 1
#

pLDDT: mean 82.17, std 9.64, range [56.44, 92.25]

Organism: NCBI:txid86105

Sequence (87 aa):
MEDLTADWDQKVRNCVRQYSDKKTNCGYLKFKLLINRSNVRRVSFQAVSNSFWANYGYLVAAELEGSDIKRELLIFSALHGTRLYLV

Secondary structure (DSSP, 8-state):
-EETTTT--HHHHHHHHTS----EE-EEEEEEEEE-TTTHHHHHHHHHHHHTTSSEEEEEEEEE-SHHHHHHHHHHHHHH-EEEEE-

Radius of gyration: 16.97 Å; chains: 1; bounding box: 43×21×45 Å

Foldseek 3Di:
DDFPCPPPDPVVVVVCVVPPDDRDQFEEEAEDAEDEPVCLVVLLVCQLVVCVSHPATEYEYAYYDDDVSVVVVVVSCVPRVYYYHYD